Protein AF-A0AAW5JP93-F1 (afdb_monomer_lite)

Radius of gyration: 18.4 Å; chains: 1; bounding box: 41×24×47 Å

Secondary structure (DSSP, 8-state):
-EE----SSSSPEEEEETTEEEEE-TTS-EE--HHHHHHHHHHHHHHHHHHHHHHHHHHHHHHHHHHTT---

Structure (mmCIF, N/CA/C/O backbone):
data_AF-A0AAW5JP93-F1
#
_entry.id   AF-A0AAW5JP93-F1
#
loop_
_atom_site.group_PDB
_atom_site.id
_atom_site.type_symbol
_atom_site.label_atom_id
_atom_site.label_alt_id
_atom_site.label_comp_id
_atom_site.label_asym_id
_atom_site.label_entity_id
_atom_site.label_seq_id
_atom_site.pdbx_PDB_ins_code
_atom_site.Cartn_x
_atom_site.Cartn_y
_atom_site.Cartn_z
_atom_site.occupancy
_atom_site.B_iso_or_equiv
_atom_site.auth_seq_id
_atom_site.auth_comp_id
_atom_site.auth_asym_id
_atom_site.auth_atom_id
_atom_site.pdbx_PDB_model_num
ATOM 1 N N . MET A 1 1 ? 6.136 -8.296 -12.627 1.00 60.66 1 MET A N 1
ATOM 2 C CA . MET A 1 1 ? 4.743 -8.533 -12.184 1.00 60.66 1 MET A CA 1
ATOM 3 C C . MET A 1 1 ? 3.853 -7.529 -12.907 1.00 60.66 1 MET A C 1
ATOM 5 O O . MET A 1 1 ? 4.337 -6.430 -13.173 1.00 60.66 1 MET A O 1
ATOM 9 N N . HIS A 1 2 ? 2.630 -7.915 -13.277 1.00 55.09 2 HIS A N 1
ATOM 10 C CA . HIS A 1 2 ? 1.621 -7.018 -13.864 1.00 55.09 2 HIS A CA 1
ATOM 11 C C . HIS A 1 2 ? 0.837 -6.355 -12.730 1.00 55.09 2 HIS A C 1
ATOM 13 O O . HIS A 1 2 ? 0.434 -7.057 -11.804 1.00 55.09 2 HIS A O 1
ATOM 19 N N . LEU A 1 3 ? 0.671 -5.035 -12.767 1.00 58.56 3 LEU A N 1
ATOM 20 C CA . LEU A 1 3 ? -0.205 -4.315 -11.844 1.00 58.56 3 LEU A CA 1
ATOM 21 C C . LEU A 1 3 ? -1.451 -3.887 -12.615 1.00 58.56 3 LEU A C 1
ATOM 23 O O . LEU A 1 3 ? -1.357 -2.990 -13.450 1.00 58.56 3 LEU A O 1
ATOM 27 N N . GLU A 1 4 ? -2.591 -4.523 -12.342 1.00 54.41 4 GLU A N 1
ATOM 28 C CA . GLU A 1 4 ? -3.873 -4.061 -12.878 1.00 54.41 4 GLU A CA 1
ATOM 29 C C . GLU A 1 4 ? -4.284 -2.774 -12.158 1.00 54.41 4 GLU A C 1
ATOM 31 O O . GLU A 1 4 ? -4.421 -2.743 -10.932 1.00 54.41 4 GLU A O 1
ATOM 36 N N . ARG A 1 5 ? -4.426 -1.700 -12.943 1.00 57.78 5 ARG A N 1
ATOM 37 C CA . ARG A 1 5 ? -5.092 -0.428 -12.609 1.00 57.78 5 ARG A CA 1
ATOM 38 C C . ARG A 1 5 ? -4.995 0.014 -11.134 1.00 57.78 5 ARG A C 1
ATOM 40 O O . ARG A 1 5 ? -5.992 0.141 -10.423 1.00 57.78 5 ARG A O 1
ATOM 47 N N . TYR A 1 6 ? -3.777 0.294 -10.672 1.00 58.25 6 TYR A N 1
ATOM 48 C CA . TYR A 1 6 ? -3.512 0.717 -9.293 1.00 58.25 6 TYR A CA 1
ATOM 49 C C . TYR A 1 6 ? -3.953 2.175 -9.031 1.00 58.25 6 TYR A C 1
ATOM 51 O O . TYR A 1 6 ? -3.320 3.108 -9.519 1.00 58.25 6 TYR A O 1
ATOM 59 N N . GLY A 1 7 ? -4.999 2.363 -8.210 1.00 55.72 7 GLY A N 1
ATOM 60 C CA . GLY A 1 7 ? -5.485 3.653 -7.683 1.00 55.72 7 GLY A CA 1
ATOM 61 C C . GLY A 1 7 ? -6.394 4.461 -8.626 1.00 55.72 7 GLY A C 1
ATOM 62 O O . GLY A 1 7 ? -6.168 4.502 -9.830 1.00 55.72 7 GLY A O 1
ATOM 63 N N . ALA A 1 8 ? -7.417 5.120 -8.064 1.00 56.91 8 ALA A N 1
ATOM 64 C CA . ALA A 1 8 ? -8.322 6.031 -8.786 1.00 56.91 8 ALA A CA 1
ATOM 65 C C . ALA A 1 8 ? -7.792 7.478 -8.879 1.00 56.91 8 ALA A C 1
ATOM 67 O O . ALA A 1 8 ? -8.334 8.287 -9.628 1.00 56.91 8 ALA A O 1
ATOM 68 N N . ASN A 1 9 ? -6.737 7.800 -8.125 1.00 57.62 9 ASN A N 1
ATOM 69 C CA . ASN A 1 9 ? -6.132 9.129 -8.103 1.00 57.62 9 ASN A CA 1
ATOM 70 C C . ASN A 1 9 ? -5.176 9.305 -9.290 1.00 57.62 9 ASN A C 1
ATOM 72 O O . ASN A 1 9 ? -4.411 8.397 -9.614 1.00 57.62 9 ASN A O 1
ATOM 76 N N . HIS A 1 10 ? -5.201 10.491 -9.898 1.00 58.66 10 HIS A N 1
ATOM 77 C CA . HIS A 1 10 ? -4.421 10.851 -11.089 1.00 58.66 10 HIS A CA 1
ATOM 78 C C . HIS A 1 10 ? -2.909 11.026 -10.847 1.00 58.66 10 HIS A C 1
ATOM 80 O O . HIS A 1 10 ? -2.177 11.313 -11.791 1.00 58.66 10 HIS A O 1
ATOM 86 N N . GLU A 1 11 ? -2.432 10.874 -9.611 1.00 76.12 11 GLU A N 1
ATOM 87 C CA . GLU A 1 11 ? -1.031 11.103 -9.254 1.00 76.12 11 GLU A CA 1
ATOM 88 C C . GLU A 1 11 ? -0.193 9.826 -9.372 1.00 76.12 11 GLU A C 1
ATOM 90 O O . GLU A 1 11 ? -0.535 8.776 -8.819 1.00 76.12 11 GLU A O 1
ATOM 95 N N . ASP A 1 12 ? 0.938 9.924 -10.070 1.00 84.81 12 ASP A N 1
ATOM 96 C CA . ASP A 1 12 ? 1.890 8.825 -10.206 1.00 84.81 12 ASP A CA 1
ATOM 97 C C . ASP A 1 12 ? 2.459 8.412 -8.836 1.00 84.81 12 ASP A C 1
ATOM 99 O O . ASP A 1 12 ? 2.768 9.241 -7.979 1.00 84.81 12 ASP A O 1
ATOM 103 N N . LEU A 1 13 ? 2.632 7.106 -8.619 1.00 85.25 13 LEU A N 1
ATOM 104 C CA . LEU A 1 13 ? 3.263 6.593 -7.406 1.00 85.25 13 LEU A CA 1
ATOM 105 C C . LEU A 1 13 ? 4.788 6.639 -7.559 1.00 85.25 13 LEU A C 1
ATOM 107 O O . LEU A 1 13 ? 5.358 5.932 -8.390 1.00 85.25 13 LEU A O 1
ATOM 111 N N . PHE A 1 14 ? 5.456 7.389 -6.688 1.00 89.00 14 PHE A N 1
ATOM 112 C CA . PHE A 1 14 ? 6.903 7.312 -6.516 1.00 89.00 14 PHE A CA 1
ATOM 113 C C . PHE A 1 14 ? 7.273 6.259 -5.463 1.00 89.00 14 PHE A C 1
ATOM 115 O O . PHE A 1 14 ? 6.713 6.243 -4.368 1.00 89.00 14 PHE A O 1
ATOM 122 N N . GLY A 1 15 ? 8.241 5.395 -5.772 1.00 86.12 15 GLY A N 1
ATOM 123 C CA . GLY A 1 15 ? 8.763 4.406 -4.830 1.00 86.12 15 GLY A CA 1
ATOM 124 C C . GLY A 1 15 ? 10.255 4.158 -5.020 1.00 86.12 15 GLY A C 1
ATOM 125 O O . GLY A 1 15 ? 10.746 4.120 -6.144 1.00 86.12 15 GLY A O 1
ATOM 126 N N . CYS A 1 16 ? 10.984 3.955 -3.923 1.00 90.31 16 CYS A N 1
ATOM 127 C CA . CYS A 1 16 ? 12.400 3.598 -3.951 1.00 90.31 16 CYS A CA 1
ATOM 128 C C . CYS A 1 16 ? 12.606 2.229 -3.299 1.00 90.31 16 CYS A C 1
ATOM 130 O O . CYS A 1 16 ? 12.202 2.016 -2.159 1.00 90.31 16 CYS A O 1
ATOM 132 N N . VAL A 1 17 ? 13.230 1.299 -4.024 1.00 90.81 17 VAL A N 1
ATOM 133 C CA . VAL A 1 17 ? 13.517 -0.058 -3.542 1.00 90.81 17 VAL A CA 1
ATOM 134 C C . VAL A 1 17 ? 14.993 -0.352 -3.763 1.00 90.81 17 VAL A C 1
ATOM 136 O O . VAL A 1 17 ? 15.471 -0.321 -4.898 1.00 90.81 17 VAL A O 1
ATOM 139 N N . ASN A 1 18 ? 15.717 -0.638 -2.678 1.00 90.38 18 ASN A N 1
ATOM 140 C CA . ASN A 1 18 ? 17.153 -0.947 -2.686 1.00 90.38 18 ASN A CA 1
ATOM 141 C C . ASN A 1 18 ? 17.995 0.100 -3.444 1.00 90.38 18 ASN A C 1
ATOM 143 O O . ASN A 1 18 ? 18.839 -0.246 -4.270 1.00 90.38 18 ASN A O 1
ATOM 147 N N . GLY A 1 19 ? 17.718 1.387 -3.212 1.00 90.50 19 GLY A N 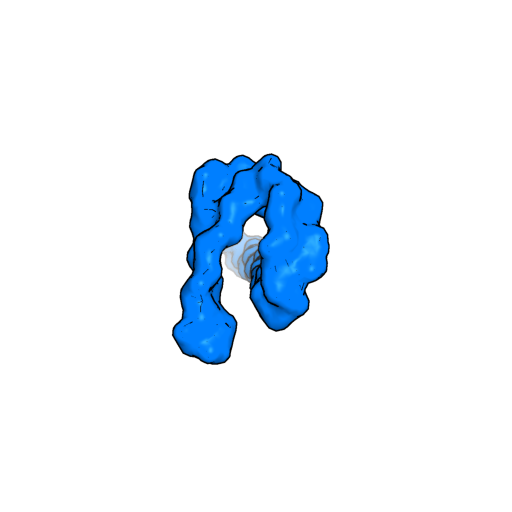1
ATOM 148 C CA . GLY A 1 19 ? 18.439 2.503 -3.836 1.00 90.50 19 GLY A CA 1
ATOM 149 C C . GLY A 1 19 ? 18.053 2.798 -5.290 1.00 90.50 19 GLY A C 1
ATOM 150 O O . GLY A 1 19 ? 18.642 3.683 -5.903 1.00 90.50 19 GLY A O 1
ATOM 151 N N . LYS A 1 20 ? 17.068 2.089 -5.857 1.00 92.94 20 LYS A N 1
ATOM 152 C CA . LYS A 1 20 ? 16.523 2.369 -7.192 1.00 92.94 20 LYS A CA 1
ATOM 153 C C . LYS A 1 20 ? 15.157 3.026 -7.074 1.00 92.94 20 LYS A C 1
ATOM 155 O O . LYS A 1 20 ? 14.256 2.458 -6.459 1.00 92.94 20 LYS A O 1
ATOM 160 N N . ALA A 1 21 ? 15.012 4.194 -7.689 1.00 92.69 21 ALA A N 1
ATOM 161 C CA . ALA A 1 21 ? 13.755 4.923 -7.762 1.00 92.69 21 ALA A CA 1
ATOM 162 C C . ALA A 1 21 ? 12.906 4.463 -8.957 1.00 92.69 21 ALA A C 1
ATOM 164 O O . ALA A 1 21 ? 13.429 4.186 -10.037 1.00 92.69 21 ALA A O 1
ATOM 165 N N . TYR A 1 22 ? 11.592 4.415 -8.756 1.00 90.06 22 TYR A N 1
ATOM 166 C CA . TYR A 1 22 ? 10.587 4.044 -9.741 1.00 90.06 22 TYR A CA 1
ATOM 167 C C . TYR A 1 22 ? 9.429 5.037 -9.682 1.00 90.06 22 TYR A C 1
ATOM 169 O O . TYR A 1 22 ? 8.990 5.429 -8.601 1.00 90.06 22 TYR A O 1
ATOM 177 N N . ILE A 1 23 ? 8.916 5.392 -10.855 1.00 90.44 23 ILE A N 1
ATOM 178 C CA . ILE A 1 23 ? 7.659 6.119 -11.009 1.00 90.44 23 ILE A CA 1
ATOM 179 C C . ILE A 1 23 ? 6.678 5.155 -11.669 1.00 90.44 23 ILE A C 1
ATOM 181 O O . ILE A 1 23 ? 6.923 4.656 -12.769 1.00 90.44 23 ILE A O 1
ATOM 185 N N . VAL A 1 24 ? 5.599 4.846 -10.960 1.00 87.50 24 VAL A N 1
ATOM 186 C CA . VAL A 1 24 ? 4.569 3.896 -11.371 1.00 87.50 24 VAL A CA 1
ATOM 187 C C . VAL A 1 24 ? 3.316 4.691 -11.704 1.00 87.50 24 VAL A C 1
ATOM 189 O O . VAL A 1 24 ? 2.673 5.254 -10.818 1.00 87.50 24 VAL A O 1
ATOM 192 N N . LYS A 1 25 ? 2.974 4.731 -12.993 1.00 84.00 25 LYS A N 1
ATOM 193 C CA . LYS A 1 25 ? 1.764 5.409 -13.457 1.00 84.00 25 LYS A CA 1
ATOM 194 C C . LYS A 1 25 ? 0.524 4.705 -12.930 1.00 84.00 25 LYS A C 1
ATOM 196 O O . LYS A 1 25 ? 0.390 3.490 -13.083 1.00 84.00 25 LYS A O 1
ATOM 201 N N . ARG A 1 26 ? -0.372 5.468 -12.309 1.00 83.62 26 ARG A N 1
ATOM 202 C CA . ARG A 1 26 ? -1.652 4.958 -11.805 1.00 83.62 26 ARG A CA 1
ATOM 203 C C . ARG A 1 26 ? -2.688 4.878 -12.919 1.00 83.62 26 ARG A C 1
ATOM 205 O O . ARG A 1 26 ? -2.590 5.562 -13.934 1.00 83.62 26 ARG A O 1
ATOM 212 N N . GLY A 1 27 ? -3.679 4.008 -12.743 1.00 78.12 27 GLY A N 1
ATOM 213 C CA . GLY A 1 27 ? -4.799 3.881 -13.681 1.00 78.12 27 GLY A CA 1
ATOM 214 C C . GLY A 1 27 ? -4.488 3.213 -15.030 1.00 78.12 27 GLY A C 1
ATOM 215 O O . GLY A 1 27 ? -5.407 3.058 -15.833 1.00 78.12 27 GLY A O 1
ATOM 216 N N . VAL A 1 28 ? -3.247 2.781 -15.270 1.00 80.69 28 VAL A N 1
ATOM 217 C CA . VAL A 1 28 ? -2.826 2.032 -16.463 1.00 80.69 28 VAL A CA 1
ATOM 218 C C . VAL A 1 28 ? -2.070 0.771 -16.069 1.00 80.69 28 VAL A C 1
ATOM 220 O O . VAL A 1 28 ? -1.468 0.696 -14.998 1.00 80.69 28 VAL A O 1
ATOM 223 N N . ASP A 1 29 ? -2.088 -0.212 -16.956 1.00 81.38 29 ASP A N 1
ATOM 224 C CA . ASP A 1 29 ? -1.383 -1.469 -16.763 1.00 81.38 29 ASP A CA 1
ATOM 225 C C . ASP A 1 29 ? 0.125 -1.291 -16.955 1.00 81.38 29 ASP A C 1
ATOM 227 O O . ASP A 1 29 ? 0.600 -0.879 -18.017 1.00 81.38 29 ASP A O 1
ATOM 231 N N . VAL A 1 30 ? 0.896 -1.622 -15.919 1.00 83.56 30 VAL A N 1
ATOM 232 C CA . VAL A 1 30 ? 2.351 -1.425 -15.897 1.00 83.56 30 VAL A CA 1
ATOM 233 C C . VAL A 1 30 ? 3.084 -2.678 -15.439 1.00 83.56 30 VAL A C 1
ATOM 235 O O . VAL A 1 30 ? 2.666 -3.391 -14.524 1.00 83.56 30 VAL A O 1
ATOM 238 N N . ARG A 1 31 ? 4.235 -2.939 -16.067 1.00 87.12 31 ARG A N 1
ATOM 239 C CA . ARG A 1 31 ? 5.160 -3.995 -15.644 1.00 87.12 31 ARG A CA 1
ATOM 240 C C . ARG A 1 31 ? 6.220 -3.405 -14.727 1.00 87.12 31 ARG A C 1
ATOM 242 O O . ARG A 1 31 ? 7.011 -2.570 -15.152 1.00 87.12 31 ARG A O 1
ATOM 249 N N . VAL A 1 32 ? 6.273 -3.899 -13.494 1.00 88.06 32 VAL A N 1
ATOM 250 C CA . VAL A 1 32 ? 7.281 -3.500 -12.499 1.00 88.06 32 VAL A CA 1
ATOM 251 C C . VAL A 1 32 ? 8.095 -4.705 -12.007 1.00 88.06 32 VAL A C 1
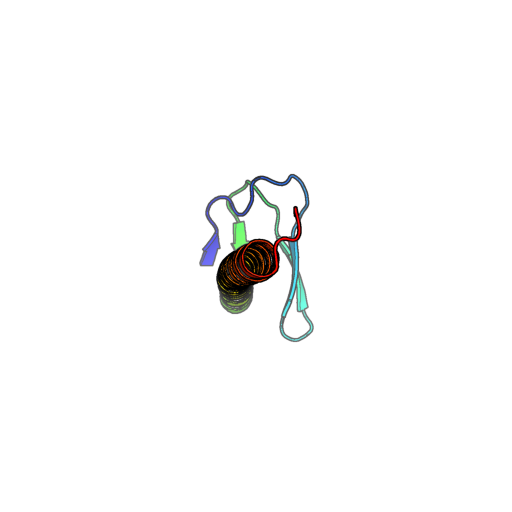ATOM 253 O O . VAL A 1 32 ? 7.627 -5.856 -12.101 1.00 88.06 32 VAL A O 1
ATOM 256 N N . PRO A 1 33 ? 9.309 -4.480 -11.461 1.00 91.50 33 PRO A N 1
ATOM 257 C CA . PRO A 1 33 ? 10.062 -5.517 -10.763 1.00 91.50 33 PRO A CA 1
ATOM 258 C C . PRO A 1 33 ? 9.256 -6.138 -9.617 1.00 91.50 33 PRO A C 1
ATOM 260 O O . PRO A 1 33 ? 8.430 -5.473 -8.993 1.00 91.50 33 PRO A O 1
ATOM 263 N N . LYS A 1 34 ? 9.523 -7.412 -9.304 1.00 90.75 34 LYS A N 1
ATOM 264 C CA . LYS A 1 34 ? 8.802 -8.151 -8.252 1.00 90.75 34 LYS A CA 1
ATOM 265 C C . LYS A 1 34 ? 8.829 -7.423 -6.902 1.00 90.75 34 LYS A C 1
ATOM 267 O O . LYS A 1 34 ? 7.775 -7.227 -6.315 1.00 90.75 34 LYS A O 1
ATOM 272 N N . ALA A 1 35 ? 10.004 -6.958 -6.479 1.00 90.44 35 ALA A N 1
ATOM 273 C CA . ALA A 1 35 ? 10.169 -6.256 -5.207 1.00 90.44 35 ALA A CA 1
ATOM 274 C C . ALA A 1 35 ? 9.334 -4.963 -5.123 1.00 90.44 35 ALA A C 1
ATOM 276 O O . ALA A 1 35 ? 8.785 -4.645 -4.076 1.00 90.44 35 ALA A O 1
ATOM 277 N N . VAL A 1 36 ? 9.182 -4.240 -6.239 1.00 90.38 36 VAL A N 1
ATOM 278 C CA . VAL A 1 36 ? 8.345 -3.029 -6.298 1.00 90.38 36 VAL A CA 1
ATOM 279 C C . VAL A 1 36 ? 6.865 -3.393 -6.158 1.00 90.38 36 VAL A C 1
ATOM 281 O O . VAL A 1 36 ? 6.150 -2.753 -5.394 1.00 90.38 36 VAL A O 1
ATOM 284 N N . ALA A 1 37 ? 6.408 -4.453 -6.834 1.00 89.75 37 ALA A N 1
ATOM 285 C CA . ALA A 1 37 ? 5.030 -4.931 -6.701 1.00 89.75 37 ALA A CA 1
ATOM 286 C C . ALA A 1 37 ? 4.699 -5.386 -5.268 1.00 89.75 37 ALA A C 1
ATOM 288 O O . ALA A 1 37 ? 3.601 -5.125 -4.782 1.00 89.75 37 ALA A O 1
ATOM 289 N N . GLU A 1 38 ? 5.641 -6.040 -4.584 1.00 90.62 38 GLU A N 1
ATOM 290 C CA . GLU A 1 38 ? 5.470 -6.470 -3.190 1.00 90.62 38 GLU A CA 1
ATOM 291 C C . GLU A 1 38 ? 5.310 -5.280 -2.242 1.00 90.62 38 GLU A C 1
ATOM 293 O O . GLU A 1 38 ? 4.375 -5.267 -1.446 1.00 90.62 38 GLU A O 1
ATOM 298 N N . VAL A 1 39 ? 6.158 -4.254 -2.370 1.00 90.81 39 VAL A N 1
ATOM 299 C CA . VAL A 1 39 ? 6.050 -3.023 -1.569 1.00 90.81 39 VAL A CA 1
ATOM 300 C C . VAL A 1 39 ? 4.708 -2.330 -1.798 1.00 90.81 39 VAL A C 1
ATOM 302 O O . VAL A 1 39 ? 4.059 -1.922 -0.838 1.00 90.81 39 VAL A O 1
ATOM 305 N N . ILE A 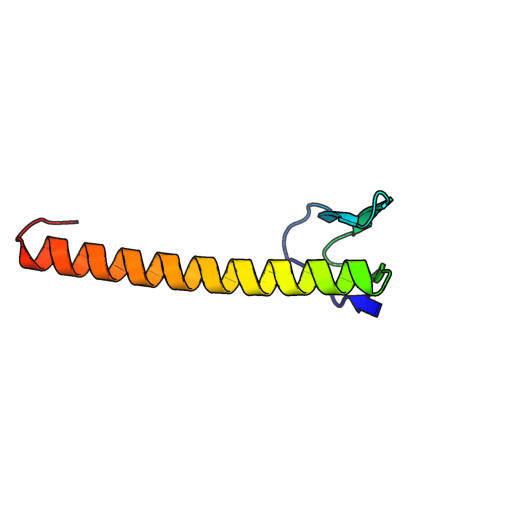1 40 ? 4.261 -2.235 -3.053 1.00 88.38 40 ILE A N 1
ATOM 306 C CA . ILE A 1 40 ? 2.968 -1.627 -3.395 1.00 88.38 40 ILE A CA 1
ATOM 307 C C . ILE A 1 40 ? 1.808 -2.375 -2.733 1.00 88.38 40 ILE A C 1
ATOM 309 O O . ILE A 1 40 ? 0.909 -1.742 -2.181 1.00 88.38 40 ILE A O 1
ATOM 313 N N . ARG A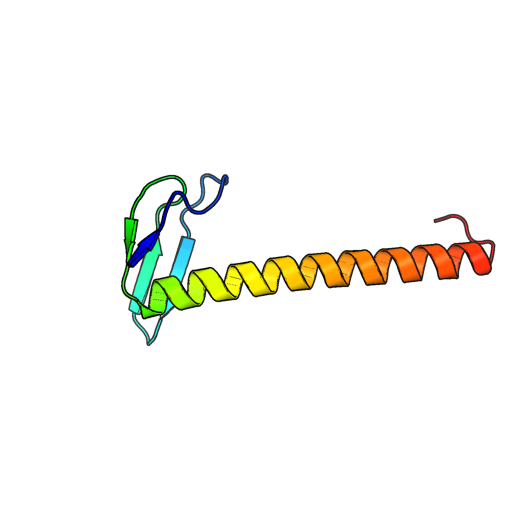 1 41 ? 1.832 -3.713 -2.766 1.00 88.88 41 ARG A N 1
ATOM 314 C CA . ARG A 1 41 ? 0.811 -4.544 -2.120 1.00 88.88 41 ARG A CA 1
ATOM 315 C C . ARG A 1 41 ? 0.824 -4.356 -0.604 1.00 88.88 41 ARG A C 1
ATOM 317 O O . ARG A 1 41 ? -0.203 -4.002 -0.045 1.00 88.88 41 ARG A O 1
ATOM 324 N N . HIS A 1 42 ? 1.981 -4.498 0.043 1.00 90.50 42 HIS A N 1
ATOM 325 C CA . HIS A 1 42 ? 2.075 -4.343 1.499 1.00 90.50 42 HIS A CA 1
ATOM 326 C C . HIS A 1 42 ? 1.661 -2.942 1.956 1.00 90.50 42 HIS A C 1
ATOM 328 O O . HIS A 1 42 ? 0.972 -2.803 2.956 1.00 90.50 42 HIS A O 1
ATOM 334 N N . SER A 1 43 ? 2.019 -1.902 1.198 1.00 87.88 43 SER A N 1
ATOM 335 C CA . SER A 1 43 ? 1.586 -0.536 1.498 1.00 87.88 43 SER A CA 1
ATOM 336 C C . SER A 1 43 ? 0.065 -0.376 1.449 1.00 87.88 43 SER A C 1
ATOM 338 O O . SER A 1 43 ? -0.469 0.429 2.208 1.00 87.88 43 SER A O 1
ATOM 340 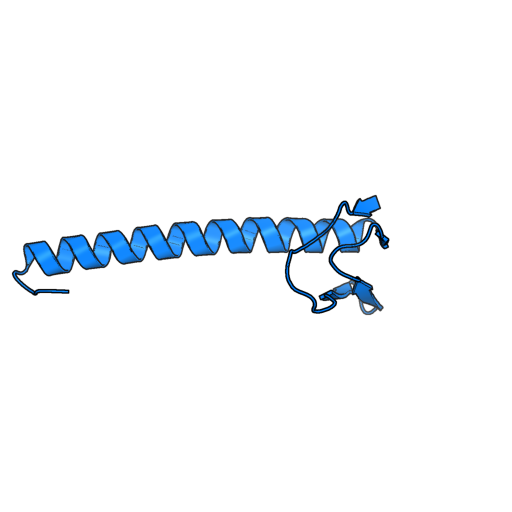N N . ARG A 1 44 ? -0.629 -1.095 0.559 1.00 85.12 44 ARG A N 1
ATOM 341 C CA . ARG A 1 44 ? -2.094 -1.084 0.492 1.00 85.12 44 ARG A CA 1
ATOM 342 C C . ARG A 1 44 ? -2.695 -1.799 1.696 1.00 85.12 44 ARG A C 1
ATOM 344 O O . ARG A 1 44 ? -3.567 -1.232 2.344 1.00 85.12 44 ARG A O 1
ATOM 351 N N . ASP A 1 45 ? -2.204 -2.997 1.989 1.00 90.12 45 ASP A N 1
ATOM 352 C CA . ASP A 1 45 ? -2.713 -3.822 3.084 1.00 90.12 45 ASP A CA 1
ATOM 353 C C . ASP A 1 45 ? -2.531 -3.098 4.432 1.00 90.12 45 ASP A C 1
ATOM 355 O O . ASP A 1 45 ? -3.448 -3.038 5.248 1.00 90.12 45 ASP A O 1
ATOM 359 N N . GLU A 1 46 ? -1.376 -2.460 4.646 1.00 90.50 46 GLU A N 1
ATOM 360 C CA . GLU A 1 46 ? -1.121 -1.646 5.841 1.00 90.50 46 GLU A CA 1
ATOM 361 C C . GLU A 1 46 ? -2.020 -0.408 5.919 1.00 90.50 46 GLU A C 1
ATOM 363 O O . GLU A 1 46 ? -2.495 -0.065 7.000 1.00 90.50 46 GLU A O 1
ATOM 368 N N . MET A 1 47 ? -2.296 0.255 4.792 1.00 89.38 47 MET A N 1
ATOM 369 C CA . MET A 1 47 ? -3.210 1.400 4.763 1.00 89.38 47 MET A CA 1
ATOM 370 C C . MET A 1 47 ? -4.639 0.988 5.131 1.00 89.38 47 MET A C 1
ATOM 372 O O . MET A 1 47 ? -5.269 1.648 5.953 1.00 89.38 47 MET A O 1
ATOM 376 N N . GLU A 1 48 ? -5.140 -0.112 4.569 1.00 89.94 48 GLU A N 1
ATOM 377 C CA . GLU A 1 48 ? -6.468 -0.651 4.882 1.00 89.94 48 GLU A CA 1
ATOM 378 C C . GLU A 1 48 ? -6.575 -1.057 6.359 1.00 89.94 48 GLU A C 1
ATOM 380 O O . GLU A 1 48 ? -7.516 -0.667 7.052 1.00 89.94 48 GLU A O 1
ATOM 385 N N . ASN A 1 49 ? -5.554 -1.740 6.881 1.00 92.88 49 ASN A N 1
ATOM 386 C CA . ASN A 1 49 ? -5.475 -2.091 8.298 1.00 92.88 49 ASN A CA 1
ATOM 387 C C . ASN A 1 49 ? -5.420 -0.855 9.208 1.00 92.88 49 ASN A C 1
ATOM 389 O O . ASN A 1 49 ? -6.003 -0.857 10.294 1.00 92.88 49 ASN A O 1
ATOM 393 N N . ALA A 1 50 ? -4.703 0.195 8.802 1.00 93.25 50 ALA A N 1
ATOM 394 C CA . ALA A 1 50 ? -4.625 1.440 9.556 1.00 93.25 50 ALA A CA 1
ATOM 395 C C . ALA A 1 50 ? -5.985 2.147 9.614 1.00 93.25 50 ALA A C 1
ATOM 397 O O . ALA A 1 50 ? -6.389 2.552 10.703 1.00 93.25 50 ALA A O 1
ATOM 398 N N . LEU A 1 51 ? -6.703 2.226 8.489 1.00 92.69 51 LEU A N 1
ATOM 399 C CA . LEU A 1 51 ? -8.052 2.795 8.425 1.00 92.69 51 LEU A CA 1
ATOM 400 C C . LEU A 1 51 ? -9.023 2.023 9.327 1.00 92.69 51 LEU A C 1
ATOM 402 O O . LEU A 1 51 ? -9.664 2.620 10.185 1.00 92.69 51 LEU A O 1
ATOM 406 N N . ALA A 1 52 ? -9.038 0.690 9.240 1.00 94.25 52 ALA A N 1
ATOM 407 C CA . ALA A 1 52 ? -9.887 -0.138 10.097 1.00 94.25 52 ALA A CA 1
ATOM 408 C C . ALA A 1 52 ? -9.598 0.072 11.597 1.00 94.25 52 ALA A C 1
ATOM 410 O O . ALA A 1 52 ? -10.510 0.132 12.423 1.00 94.25 52 ALA A O 1
ATOM 411 N N . ARG A 1 53 ? -8.318 0.222 11.972 1.00 95.50 53 ARG A N 1
ATOM 412 C CA . ARG A 1 53 ? -7.920 0.536 13.355 1.00 95.50 53 ARG A CA 1
ATOM 413 C C . ARG A 1 53 ? -8.330 1.945 13.780 1.00 95.50 53 ARG A C 1
ATOM 415 O O . ARG A 1 53 ? -8.634 2.142 14.955 1.00 95.50 53 ARG A O 1
ATOM 422 N N . GLN A 1 54 ? -8.291 2.918 12.871 1.00 95.75 54 GLN A N 1
ATOM 423 C CA . GLN A 1 54 ? -8.748 4.280 13.142 1.00 95.75 54 GLN A CA 1
ATOM 424 C C . GLN A 1 54 ? -10.253 4.303 13.400 1.00 95.75 54 GLN A C 1
ATOM 426 O O . GLN A 1 54 ? -10.663 4.846 14.422 1.00 95.75 54 GLN A O 1
ATOM 431 N N . ASP A 1 55 ? -11.044 3.643 12.556 1.00 94.56 55 ASP A N 1
ATOM 432 C CA . ASP A 1 55 ? -12.500 3.561 12.711 1.00 94.56 55 ASP A CA 1
ATOM 433 C C . ASP A 1 55 ? -12.891 2.880 14.026 1.00 94.56 55 ASP A C 1
ATOM 435 O O . ASP A 1 55 ? -13.733 3.387 14.766 1.00 94.56 55 ASP A O 1
ATOM 439 N N . ALA A 1 56 ? -12.224 1.774 14.377 1.00 94.62 56 ALA A N 1
ATOM 440 C CA . ALA A 1 56 ? -12.458 1.087 15.646 1.00 94.62 56 ALA A CA 1
ATOM 441 C C . ALA A 1 56 ? -12.176 1.992 16.858 1.00 94.62 56 ALA A C 1
ATOM 443 O O . ALA A 1 56 ? -12.985 2.061 17.783 1.00 94.62 56 ALA A O 1
ATOM 444 N N . LYS A 1 57 ? -11.056 2.728 16.842 1.00 95.50 57 LYS A N 1
ATOM 445 C CA . LYS A 1 57 ? -10.721 3.685 17.908 1.00 95.50 57 LYS A CA 1
ATOM 446 C C . LYS A 1 57 ? -11.688 4.863 17.962 1.00 95.50 57 LYS A C 1
ATOM 448 O O . LYS A 1 57 ? -12.007 5.334 19.049 1.00 95.50 57 LYS A O 1
ATOM 453 N N . GLN A 1 58 ? -12.141 5.344 16.807 1.00 92.88 58 GLN A N 1
ATOM 454 C CA . GLN A 1 58 ? -13.119 6.421 16.732 1.00 92.88 58 GLN A CA 1
ATOM 455 C C . GLN A 1 58 ? -14.451 5.980 17.343 1.00 92.88 58 GLN A C 1
ATOM 457 O O . GLN A 1 58 ? -15.044 6.732 18.112 1.00 92.88 58 GLN A O 1
ATOM 462 N N . GLN A 1 59 ? -14.893 4.753 17.060 1.00 91.81 59 GLN A N 1
ATOM 463 C CA . GLN A 1 59 ? -16.111 4.205 17.648 1.00 91.81 59 GLN A CA 1
ATOM 464 C C . GLN A 1 59 ? -15.982 4.036 19.166 1.00 91.81 59 GLN A C 1
ATOM 466 O O . GLN A 1 59 ? -16.871 4.459 19.898 1.00 91.81 59 GLN A O 1
ATOM 471 N N . GLU A 1 60 ? -14.856 3.501 19.649 1.00 93.62 60 GLU A N 1
ATOM 472 C CA . GLU A 1 60 ? -14.579 3.387 21.088 1.00 93.62 60 GLU A CA 1
ATOM 473 C C . GLU A 1 60 ? -14.623 4.757 21.783 1.00 93.62 60 GLU A C 1
ATOM 475 O O . GLU A 1 60 ? -15.220 4.899 22.851 1.00 93.62 60 GLU A O 1
ATOM 480 N N . PHE A 1 61 ? -14.041 5.783 21.156 1.00 92.38 61 PHE A N 1
ATOM 481 C CA . PHE A 1 61 ? -14.097 7.152 21.660 1.00 92.38 61 PHE A CA 1
ATOM 482 C C . PHE A 1 61 ? -15.538 7.671 21.733 1.00 92.38 61 PHE A C 1
ATOM 484 O O . PHE A 1 61 ? -15.945 8.195 22.769 1.00 92.38 61 PHE A O 1
ATOM 491 N N . VAL A 1 62 ? -16.324 7.484 20.668 1.00 91.00 62 VAL A N 1
ATOM 492 C CA . VAL A 1 62 ?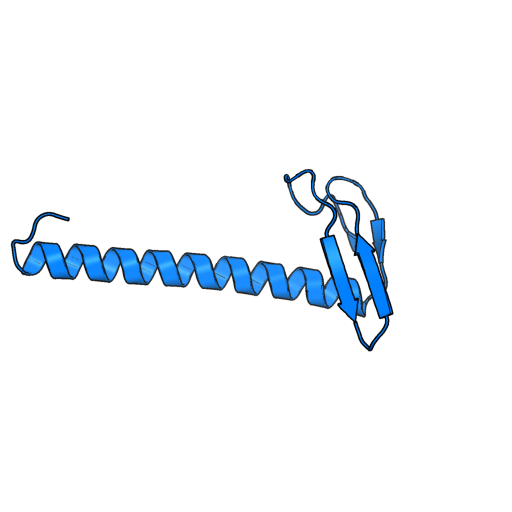 -17.734 7.896 20.622 1.00 91.00 62 VAL A CA 1
ATOM 493 C C . VAL A 1 62 ? -18.550 7.204 21.714 1.00 91.00 62 VAL A C 1
ATOM 495 O O . VAL A 1 62 ? -19.311 7.863 22.428 1.00 91.00 62 VAL A O 1
ATOM 498 N N . ASP A 1 63 ? -18.363 5.898 21.892 1.00 91.19 63 ASP A N 1
ATOM 499 C CA . ASP A 1 63 ? -19.065 5.113 22.905 1.00 91.19 63 ASP A CA 1
ATOM 500 C C . ASP A 1 63 ? -18.686 5.566 24.324 1.00 91.19 63 ASP A C 1
ATOM 502 O O . ASP A 1 63 ? -19.562 5.755 25.175 1.00 91.19 63 ASP A O 1
ATOM 506 N N . ALA A 1 64 ? -17.397 5.823 24.574 1.00 91.50 64 ALA A N 1
ATOM 507 C CA . ALA A 1 64 ? -16.907 6.329 25.852 1.00 91.50 64 ALA A CA 1
ATOM 508 C C . ALA A 1 64 ? -17.436 7.740 26.164 1.00 91.50 64 ALA A C 1
ATOM 510 O O . ALA A 1 64 ? -17.873 7.997 27.288 1.00 91.50 64 ALA A O 1
ATOM 511 N N . SER A 1 65 ? -17.446 8.650 25.184 1.00 89.19 65 SER A N 1
ATOM 512 C CA . SER A 1 65 ? -18.006 9.998 25.343 1.00 89.19 65 SER A CA 1
ATOM 513 C C . SER A 1 65 ? -19.504 9.956 25.631 1.00 89.19 65 SER A C 1
ATOM 515 O O . SER A 1 65 ? -19.972 10.621 26.558 1.00 89.19 65 SER A O 1
ATOM 517 N N . ARG A 1 66 ? -20.247 9.104 24.914 1.00 88.75 66 ARG A N 1
ATOM 518 C CA . ARG A 1 66 ? -21.681 8.910 25.138 1.00 88.75 66 ARG A CA 1
ATOM 519 C C . ARG A 1 66 ? -21.971 8.351 26.530 1.00 88.75 66 ARG A C 1
ATOM 521 O O . ARG A 1 66 ? -22.904 8.817 27.182 1.00 88.75 66 ARG A O 1
ATOM 528 N N . ALA A 1 67 ? -21.166 7.400 27.010 1.00 87.69 67 ALA A N 1
ATOM 529 C CA . ALA A 1 67 ? -21.287 6.857 28.365 1.00 87.69 67 ALA A CA 1
ATOM 530 C C . ALA A 1 67 ? -21.020 7.915 29.452 1.00 87.69 67 ALA A C 1
ATOM 532 O O . ALA A 1 67 ? -21.602 7.849 30.533 1.00 87.69 67 ALA A O 1
ATOM 533 N N . GLN A 1 68 ? -20.182 8.913 29.157 1.00 88.88 68 GLN A N 1
ATOM 534 C CA . GLN A 1 68 ? -19.892 10.047 30.041 1.00 88.88 68 GLN A CA 1
ATOM 535 C C . GLN A 1 68 ? -20.896 11.208 29.903 1.00 88.88 68 GLN A C 1
ATOM 537 O O . GLN A 1 68 ? -20.738 12.233 30.562 1.00 88.88 68 GLN A O 1
ATOM 542 N N . GLY A 1 69 ? -21.936 11.067 29.071 1.00 86.31 69 GLY A N 1
ATOM 543 C CA . GLY A 1 69 ? -22.956 12.101 28.861 1.00 86.31 69 GLY A CA 1
ATOM 544 C C . GLY A 1 69 ? -22.477 13.301 28.037 1.00 86.31 69 GLY A C 1
ATOM 545 O O . GLY A 1 69 ? -23.151 14.329 28.007 1.00 86.31 69 GLY A O 1
ATOM 546 N N . LEU A 1 70 ? -21.326 13.179 27.374 1.00 81.25 70 LEU A N 1
ATOM 547 C CA . LEU A 1 70 ? -20.784 14.185 26.467 1.00 81.25 70 LEU A CA 1
ATOM 548 C C . LEU A 1 70 ? -21.381 13.966 25.071 1.00 81.25 70 LEU A C 1
ATOM 550 O O . LEU A 1 70 ? -21.415 12.838 24.578 1.00 81.25 70 LEU A O 1
ATOM 554 N N . SER A 1 71 ? -21.851 15.034 24.424 1.00 73.88 71 SER A N 1
ATOM 555 C CA . SER A 1 71 ? -22.244 14.981 23.013 1.00 73.88 71 SER A CA 1
ATOM 556 C C . SER A 1 71 ? -21.008 15.155 22.130 1.00 73.88 71 SER A C 1
ATOM 558 O O . SER A 1 71 ? -20.353 16.198 22.212 1.00 73.88 71 SER A O 1
ATOM 560 N N . VAL A 1 72 ? -20.719 14.154 21.301 1.00 64.62 72 VAL A N 1
ATOM 561 C CA . VAL A 1 72 ? -19.666 14.148 20.273 1.00 64.62 72 VAL A CA 1
ATOM 562 C C . VAL A 1 72 ? -20.272 14.026 18.887 1.00 64.62 72 VAL A C 1
ATOM 564 O O . VAL A 1 72 ? -21.342 13.384 18.776 1.00 64.62 72 VAL A O 1
#

Foldseek 3Di:
DKDAQADPDQAWDWDDDPNDIDTHGGGDIDDDDPRVVVVSVVVVVVVVVVVVVVVVVVVVVCVVCVVVVHDD

pLDDT: mean 84.25, std 11.94, range [54.41, 95.75]

Sequence (72 aa):
MHLERYGANHEDLFGCVNGKAYIVKRGVDVRVPKAVAEVIRHSRDEMENALARQDAKQQEFVDASRAQGLSV

Organism: NCBI:txid1673721